Protein AF-A0A969T6S7-F1 (afdb_monomer_lite)

Secondary structure (DSSP, 8-state):
-EEEEEEE--S-TTSHHHHHHHHHHTTS-TTTEEEEEEEGGGS--PPP----TT--SS---------TTS---------

Sequence (79 aa):
MEKILILIGSPRKNGNSVSMAKRLRDKLNPELYEVNFLHLYDYQIDACIDCRVCKKGRWYVKLMMICSSSTPKLTPVMF

Structure (mmCIF, N/CA/C/O backbone):
data_AF-A0A969T6S7-F1
#
_entry.id   AF-A0A969T6S7-F1
#
loop_
_atom_site.group_PDB
_atom_site.id
_atom_site.type_symbol
_atom_site.label_atom_id
_atom_site.label_alt_id
_atom_site.label_comp_id
_atom_site.label_asym_id
_atom_site.label_entity_id
_atom_site.label_seq_id
_atom_site.pdbx_PDB_ins_code
_atom_site.Cartn_x
_atom_site.Cartn_y
_atom_site.Cartn_z
_atom_site.occupancy
_atom_site.B_iso_or_equiv
_atom_site.auth_seq_id
_atom_site.auth_comp_id
_atom_site.auth_asym_id
_atom_site.auth_atom_id
_atom_site.pdbx_PDB_model_num
ATOM 1 N N . MET A 1 1 ? -17.785 0.517 9.112 1.00 85.94 1 MET A N 1
ATOM 2 C CA . MET A 1 1 ? -16.320 0.531 8.964 1.00 85.94 1 MET A CA 1
ATOM 3 C C . MET A 1 1 ? -15.982 0.356 7.494 1.00 85.94 1 MET A C 1
ATOM 5 O O . MET A 1 1 ? -16.309 -0.679 6.923 1.00 85.94 1 MET A O 1
ATOM 9 N N . GLU A 1 2 ? -15.422 1.383 6.870 1.00 95.25 2 GLU A N 1
ATOM 10 C CA . GLU A 1 2 ? -15.007 1.383 5.466 1.00 95.25 2 GLU A CA 1
ATOM 11 C C . GLU A 1 2 ? -13.540 0.962 5.336 1.00 95.25 2 GLU A C 1
ATOM 13 O O . GLU A 1 2 ? -12.737 1.207 6.235 1.00 95.25 2 GLU A O 1
ATOM 18 N N . LYS A 1 3 ? -13.180 0.315 4.222 1.00 96.81 3 LYS A N 1
ATOM 19 C CA . LYS A 1 3 ? -11.820 -0.189 3.987 1.00 96.81 3 LYS A CA 1
ATOM 20 C C . LYS A 1 3 ? -11.118 0.653 2.931 1.00 96.81 3 LYS A C 1
ATOM 22 O O . LYS A 1 3 ? -11.638 0.830 1.831 1.00 96.81 3 LYS A O 1
ATOM 27 N N . ILE A 1 4 ? -9.915 1.116 3.244 1.00 96.38 4 ILE A N 1
ATOM 28 C CA . ILE A 1 4 ? -9.069 1.907 2.352 1.00 96.38 4 ILE A CA 1
ATOM 29 C C . ILE A 1 4 ? -7.783 1.126 2.092 1.00 96.38 4 ILE A C 1
ATOM 31 O O . ILE A 1 4 ? -7.065 0.755 3.018 1.00 96.38 4 ILE A O 1
ATOM 35 N N . LEU A 1 5 ? -7.466 0.909 0.816 1.00 96.12 5 LEU A N 1
ATOM 36 C CA . LEU A 1 5 ? -6.196 0.326 0.396 1.00 96.12 5 LEU A CA 1
ATOM 37 C C . LEU A 1 5 ? -5.341 1.396 -0.279 1.00 96.12 5 LEU A C 1
ATOM 39 O O . LEU A 1 5 ? -5.706 1.918 -1.331 1.00 96.12 5 LEU A O 1
ATOM 43 N N . ILE A 1 6 ? -4.185 1.699 0.304 1.00 95.56 6 ILE A N 1
ATOM 44 C CA . ILE A 1 6 ? -3.224 2.642 -0.266 1.00 95.56 6 ILE A CA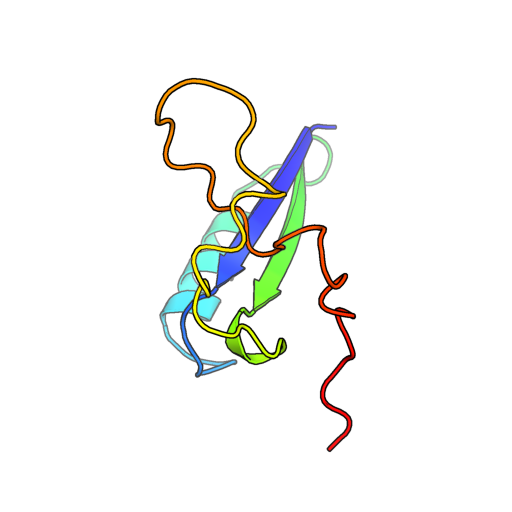 1
ATOM 45 C C . ILE A 1 6 ? -2.146 1.862 -1.019 1.00 95.56 6 ILE A C 1
ATOM 47 O O . ILE A 1 6 ? -1.362 1.122 -0.421 1.00 95.56 6 ILE A O 1
ATOM 51 N N . LEU A 1 7 ? -2.085 2.067 -2.336 1.00 95.44 7 LEU A N 1
ATOM 52 C CA . LEU A 1 7 ? -1.056 1.500 -3.205 1.00 95.44 7 LEU A CA 1
ATOM 53 C C . LEU A 1 7 ? 0.177 2.409 -3.222 1.00 95.44 7 LEU A C 1
ATOM 55 O O . LEU A 1 7 ? 0.120 3.555 -3.669 1.00 95.44 7 LEU A O 1
ATOM 59 N N . ILE A 1 8 ? 1.310 1.897 -2.749 1.00 95.50 8 ILE A N 1
ATOM 60 C CA . ILE A 1 8 ? 2.576 2.625 -2.695 1.00 95.50 8 ILE A CA 1
ATOM 61 C C . ILE A 1 8 ? 3.461 2.162 -3.849 1.00 95.50 8 ILE A C 1
ATOM 63 O O . ILE A 1 8 ? 4.099 1.112 -3.788 1.00 95.50 8 ILE A O 1
ATOM 67 N N . GLY A 1 9 ? 3.532 2.994 -4.887 1.00 92.12 9 GLY A N 1
ATOM 68 C CA . GLY A 1 9 ? 4.420 2.793 -6.034 1.00 92.12 9 GLY A CA 1
ATOM 69 C C . GLY A 1 9 ? 5.862 3.255 -5.813 1.00 92.12 9 GLY A C 1
ATOM 70 O O . GLY A 1 9 ? 6.659 3.188 -6.734 1.00 92.12 9 GLY A O 1
ATOM 71 N N . SER A 1 10 ? 6.225 3.755 -4.628 1.00 93.69 10 SER A N 1
ATOM 72 C CA . SER A 1 10 ? 7.622 4.096 -4.334 1.00 93.69 10 SER A CA 1
ATOM 73 C C . SER A 1 10 ? 8.385 2.856 -3.852 1.00 93.69 10 SER A C 1
ATOM 75 O O . SER A 1 10 ? 7.911 2.202 -2.918 1.00 93.69 10 SER A O 1
ATOM 77 N N . PRO A 1 11 ? 9.586 2.562 -4.392 1.00 92.62 11 PRO 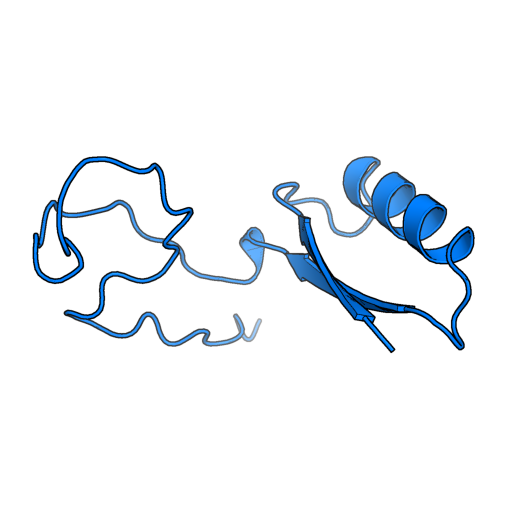A N 1
ATOM 78 C CA . PRO A 1 11 ? 10.407 1.446 -3.913 1.00 92.62 11 PRO A CA 1
ATOM 79 C C . PRO A 1 11 ? 10.978 1.699 -2.510 1.00 92.62 11 PRO A C 1
ATOM 81 O O . PRO A 1 11 ? 11.345 0.774 -1.791 1.00 92.62 11 PRO A O 1
ATOM 84 N N . ARG A 1 12 ? 11.062 2.966 -2.086 1.00 95.12 12 ARG A N 1
ATOM 85 C CA . ARG A 1 12 ? 11.671 3.346 -0.808 1.00 95.12 12 ARG A CA 1
ATOM 86 C C . ARG A 1 12 ? 10.670 3.155 0.331 1.00 95.12 12 ARG A C 1
ATOM 88 O O . ARG A 1 12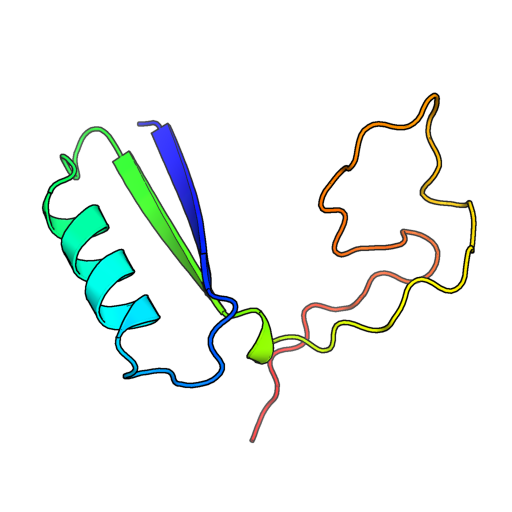 ? 9.796 3.996 0.534 1.00 95.12 12 ARG A O 1
ATOM 95 N N . LYS A 1 13 ? 10.851 2.105 1.136 1.00 91.44 13 LYS A N 1
ATOM 96 C CA . LYS A 1 13 ? 10.003 1.779 2.305 1.00 91.44 13 LYS A CA 1
ATOM 97 C C . LYS A 1 13 ? 9.934 2.866 3.377 1.00 91.44 13 LYS A C 1
ATOM 99 O O . LYS A 1 13 ? 8.920 2.993 4.052 1.00 91.44 13 LYS A O 1
ATOM 104 N N . ASN A 1 14 ? 10.977 3.684 3.479 1.00 93.38 14 ASN A N 1
ATOM 105 C CA . ASN A 1 14 ? 11.046 4.824 4.396 1.00 93.38 14 ASN A CA 1
ATOM 106 C C . ASN A 1 14 ? 11.127 6.164 3.645 1.00 93.38 14 ASN A C 1
ATOM 108 O O . ASN A 1 14 ? 11.639 7.148 4.167 1.00 93.38 14 ASN A O 1
ATOM 112 N N . GLY A 1 15 ? 10.660 6.201 2.392 1.00 94.50 15 GLY A N 1
ATOM 113 C CA . GLY A 1 15 ? 10.648 7.411 1.577 1.00 94.50 15 GLY A CA 1
ATOM 114 C C . GLY A 1 15 ? 9.469 8.340 1.875 1.00 94.50 15 GLY A C 1
ATOM 115 O O . GLY A 1 15 ? 8.524 7.999 2.591 1.00 94.50 15 GLY A O 1
ATOM 116 N N . ASN A 1 16 ? 9.492 9.509 1.236 1.00 96.50 16 ASN A N 1
ATOM 117 C CA . ASN A 1 16 ? 8.477 10.551 1.407 1.00 96.50 16 ASN A CA 1
ATOM 118 C C . ASN A 1 16 ? 7.056 10.058 1.101 1.00 96.50 16 ASN A C 1
ATOM 120 O O . ASN A 1 16 ? 6.137 10.376 1.848 1.00 96.50 16 ASN A O 1
ATOM 124 N N . SER A 1 17 ? 6.874 9.230 0.064 1.00 96.44 17 SER A N 1
ATOM 125 C CA . SER A 1 17 ? 5.558 8.682 -0.297 1.00 96.44 17 SER A CA 1
ATOM 126 C C . SER A 1 17 ? 4.949 7.836 0.824 1.00 96.44 17 SER A C 1
ATOM 128 O O . SER A 1 17 ? 3.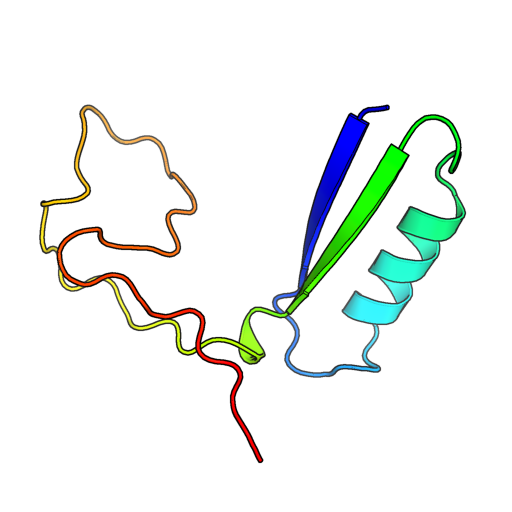758 7.945 1.098 1.00 96.44 17 SER A O 1
ATOM 130 N N . VAL A 1 18 ? 5.767 7.035 1.516 1.00 96.62 18 VAL A N 1
ATOM 131 C CA . VAL A 1 18 ? 5.314 6.211 2.647 1.00 96.62 18 VAL A CA 1
ATOM 132 C C . VAL A 1 18 ? 4.998 7.086 3.854 1.00 96.62 18 VAL A C 1
ATOM 134 O O . VAL A 1 18 ? 3.972 6.898 4.502 1.00 96.62 18 VAL A O 1
ATOM 137 N N . SER A 1 19 ? 5.857 8.068 4.139 1.00 97.38 19 SER A N 1
ATOM 138 C CA . SER A 1 19 ? 5.643 9.031 5.225 1.00 97.38 19 SER A CA 1
ATOM 139 C C . SER A 1 19 ? 4.341 9.818 5.035 1.00 97.38 19 SER A C 1
ATOM 141 O O . SER A 1 19 ? 3.535 9.921 5.958 1.00 97.38 19 SER A O 1
ATOM 143 N N . MET A 1 20 ? 4.081 10.297 3.816 1.00 96.94 20 MET A N 1
ATOM 144 C CA . MET A 1 20 ? 2.839 10.979 3.452 1.00 96.94 20 MET A CA 1
ATOM 145 C C . MET A 1 20 ? 1.617 10.072 3.640 1.00 96.94 20 MET A C 1
ATOM 147 O O . MET A 1 20 ? 0.640 10.483 4.261 1.00 96.94 20 MET A O 1
ATOM 151 N N . ALA A 1 21 ? 1.682 8.828 3.158 1.00 96.50 21 ALA A N 1
ATOM 152 C CA . ALA A 1 21 ? 0.588 7.868 3.278 1.00 96.50 21 ALA A CA 1
ATOM 153 C C . ALA A 1 21 ? 0.262 7.531 4.748 1.00 96.50 21 ALA A C 1
ATOM 155 O O . ALA A 1 21 ? -0.908 7.476 5.126 1.00 96.50 21 ALA A O 1
ATOM 156 N N . LYS A 1 22 ? 1.286 7.371 5.599 1.00 96.50 22 LYS A N 1
ATOM 157 C CA . LYS A 1 22 ? 1.116 7.175 7.049 1.00 96.50 22 LYS A CA 1
ATOM 158 C C . LYS A 1 22 ? 0.451 8.384 7.707 1.00 96.50 22 LYS A C 1
ATOM 160 O O . LYS A 1 22 ? -0.532 8.212 8.416 1.00 96.50 22 LYS A O 1
ATOM 165 N N . ARG A 1 23 ? 0.909 9.602 7.393 1.00 97.12 23 ARG A N 1
ATOM 166 C CA . ARG A 1 23 ? 0.296 10.842 7.901 1.00 97.12 23 ARG A CA 1
ATOM 167 C C . ARG A 1 23 ? -1.171 10.978 7.500 1.00 97.12 23 ARG A C 1
ATOM 169 O O . ARG A 1 23 ? -1.955 11.483 8.293 1.00 97.12 23 ARG A O 1
ATOM 176 N N . LEU A 1 24 ? -1.540 10.533 6.297 1.00 95.62 24 LEU A N 1
ATOM 177 C CA . LEU A 1 24 ? -2.934 10.518 5.853 1.00 95.62 24 LEU A CA 1
ATOM 178 C C . LEU A 1 24 ? -3.774 9.543 6.686 1.00 95.62 24 LEU A C 1
ATOM 180 O O . LEU A 1 24 ? -4.821 9.939 7.187 1.00 95.62 24 LEU A O 1
ATOM 184 N N . ARG A 1 25 ? -3.291 8.312 6.911 1.00 96.56 25 ARG A N 1
ATOM 185 C CA . ARG A 1 25 ? -3.946 7.350 7.814 1.00 96.56 25 ARG A CA 1
ATOM 186 C C . ARG A 1 25 ? -4.135 7.925 9.216 1.00 96.56 25 ARG A C 1
ATOM 188 O O . ARG A 1 25 ? -5.213 7.785 9.773 1.00 96.56 25 ARG A O 1
ATOM 195 N N . ASP A 1 26 ? -3.116 8.576 9.773 1.00 96.81 26 ASP A N 1
ATOM 196 C CA . ASP A 1 26 ? -3.149 9.094 11.149 1.00 96.81 26 ASP A CA 1
ATOM 197 C C . ASP A 1 26 ? -4.193 10.211 11.352 1.00 96.81 26 ASP A C 1
ATOM 199 O O . ASP A 1 26 ? -4.491 10.588 12.483 1.00 96.81 26 ASP A O 1
ATOM 203 N N . LYS A 1 27 ? -4.753 10.760 10.265 1.00 97.12 27 LYS A N 1
ATOM 204 C CA . LYS A 1 27 ? -5.850 11.738 10.295 1.00 97.12 27 LYS A CA 1
ATOM 205 C C . LYS A 1 27 ? -7.239 11.112 10.151 1.00 97.12 27 LYS A C 1
ATOM 207 O O . LYS A 1 27 ? -8.225 11.829 10.299 1.00 97.12 27 LYS A O 1
ATOM 212 N N . LEU A 1 28 ? -7.333 9.818 9.858 1.00 96.06 28 LEU A N 1
ATOM 213 C CA . LEU A 1 28 ? -8.602 9.111 9.710 1.00 96.06 28 LEU A CA 1
ATOM 214 C C . LEU A 1 28 ? -9.071 8.555 11.058 1.00 96.06 28 LEU A C 1
ATOM 216 O O . LEU A 1 28 ? -8.261 8.153 11.890 1.00 96.06 28 LEU A O 1
ATOM 220 N N . ASN A 1 29 ? -10.390 8.525 11.271 1.00 96.56 29 ASN A N 1
ATOM 221 C CA . ASN A 1 29 ? -10.971 7.942 12.480 1.00 96.56 29 ASN A CA 1
ATOM 222 C C . ASN A 1 29 ? -10.830 6.400 12.441 1.00 96.56 29 ASN A C 1
ATOM 224 O O . ASN A 1 29 ? -11.435 5.782 11.558 1.00 96.56 29 ASN A O 1
ATOM 228 N N . PRO A 1 30 ? -10.095 5.772 13.383 1.00 94.50 30 PRO A N 1
ATOM 229 C CA . PRO A 1 30 ? -9.863 4.326 13.383 1.00 94.50 30 PRO A CA 1
ATOM 230 C C . PRO A 1 30 ? -11.122 3.489 13.666 1.00 94.50 30 PRO A C 1
ATOM 232 O O . PRO A 1 30 ? -11.134 2.302 13.360 1.00 94.50 30 PRO A O 1
ATOM 235 N N . GLU A 1 31 ? -12.191 4.078 14.208 1.00 96.62 31 GLU A N 1
ATOM 236 C CA . GLU A 1 31 ? -13.480 3.393 14.406 1.00 96.62 31 GLU A CA 1
ATOM 237 C C . GLU A 1 31 ? -14.311 3.333 13.114 1.00 96.62 31 GLU A C 1
ATOM 239 O O . GLU A 1 31 ? -15.175 2.470 12.941 1.00 96.62 31 GLU A O 1
ATOM 244 N N . LEU A 1 32 ? -14.051 4.257 12.183 1.00 97.19 32 LEU A N 1
ATOM 245 C CA . LEU A 1 32 ? -14.781 4.365 10.921 1.00 97.19 32 LEU A CA 1
ATOM 246 C C . LEU A 1 32 ? -14.020 3.745 9.751 1.00 97.19 32 LEU A C 1
ATOM 248 O O . LEU A 1 32 ? -14.669 3.214 8.849 1.00 97.19 32 LEU A O 1
ATOM 252 N N . TYR A 1 33 ? -12.685 3.777 9.770 1.00 97.38 33 TYR A N 1
ATOM 253 C CA . TYR A 1 33 ? -11.845 3.392 8.636 1.00 97.38 33 TYR A CA 1
ATOM 254 C C . TYR A 1 33 ? -10.763 2.375 9.013 1.00 97.38 33 TYR A C 1
ATOM 256 O O . TYR A 1 33 ? -9.945 2.607 9.900 1.00 97.38 33 TYR A O 1
ATOM 264 N N . GLU A 1 34 ? -10.698 1.289 8.249 1.00 97.00 34 GLU A N 1
ATOM 265 C CA . GLU A 1 34 ? -9.597 0.325 8.249 1.00 97.00 34 GLU A CA 1
ATOM 266 C C . GLU A 1 34 ? -8.674 0.640 7.064 1.00 97.00 34 GLU A C 1
ATOM 268 O O . GLU A 1 34 ? -9.115 0.638 5.912 1.00 97.00 34 GLU A O 1
ATOM 273 N N . VAL A 1 35 ? -7.401 0.945 7.329 1.00 96.56 35 VAL A N 1
ATOM 274 C CA . VAL A 1 35 ? -6.453 1.389 6.294 1.00 96.56 35 VAL A CA 1
ATOM 275 C C . VAL A 1 35 ? -5.285 0.420 6.175 1.00 96.56 35 VAL A C 1
ATOM 277 O O . VAL A 1 35 ? -4.504 0.254 7.114 1.00 96.56 35 VAL A O 1
ATOM 280 N N . ASN A 1 36 ? -5.103 -0.133 4.978 1.00 96.00 36 ASN A N 1
ATOM 281 C CA . ASN A 1 36 ? -4.019 -1.053 4.656 1.00 96.00 36 ASN A CA 1
ATOM 282 C C . ASN A 1 36 ? -3.094 -0.428 3.610 1.00 96.00 36 ASN A C 1
ATOM 284 O O . ASN A 1 36 ? -3.530 0.294 2.711 1.00 96.00 36 ASN A O 1
ATOM 288 N N . PHE A 1 37 ? -1.804 -0.740 3.701 1.00 95.12 37 PHE A N 1
ATOM 289 C CA . PHE A 1 37 ? -0.802 -0.313 2.728 1.00 95.12 37 PHE A CA 1
ATOM 290 C C . PHE A 1 37 ? -0.323 -1.517 1.926 1.00 95.12 37 PHE A C 1
ATOM 292 O O . PHE A 1 37 ? -0.016 -2.559 2.501 1.00 95.12 37 PHE A O 1
ATOM 299 N N . LEU A 1 38 ? -0.213 -1.353 0.611 1.00 94.75 38 LEU A N 1
ATOM 300 C CA . LEU A 1 38 ? 0.346 -2.352 -0.293 1.00 94.75 38 LEU A CA 1
ATOM 301 C C . LEU A 1 38 ? 1.465 -1.699 -1.098 1.00 94.75 38 LEU A C 1
ATOM 303 O O . LEU A 1 38 ? 1.232 -0.754 -1.851 1.00 94.75 38 LEU A O 1
ATOM 307 N N . HIS A 1 39 ? 2.693 -2.182 -0.930 1.00 93.62 39 HIS A N 1
ATOM 308 C CA . HIS A 1 39 ? 3.836 -1.690 -1.691 1.00 93.62 39 HIS A CA 1
ATOM 309 C C . HIS A 1 39 ? 3.973 -2.488 -2.978 1.00 93.62 39 HIS A C 1
ATOM 311 O O . HIS A 1 39 ? 4.184 -3.694 -2.932 1.00 93.62 39 HIS A O 1
ATOM 317 N N . LEU A 1 40 ? 3.895 -1.820 -4.127 1.00 91.31 40 LEU A N 1
ATOM 318 C CA . LEU A 1 40 ? 3.896 -2.514 -5.419 1.00 91.31 40 LEU A CA 1
ATOM 319 C C . LEU A 1 40 ? 5.221 -3.235 -5.690 1.00 91.31 40 LEU A C 1
ATOM 321 O O . LEU A 1 40 ? 5.221 -4.276 -6.329 1.00 91.31 40 LEU A O 1
ATOM 325 N N . TYR A 1 41 ? 6.323 -2.720 -5.141 1.00 89.94 41 TYR A N 1
ATOM 326 C CA . TYR A 1 41 ? 7.654 -3.323 -5.250 1.00 89.94 41 TYR A CA 1
ATOM 327 C C . TYR A 1 41 ? 7.847 -4.600 -4.416 1.00 89.94 41 TYR A C 1
ATOM 329 O O . TYR A 1 41 ? 8.870 -5.257 -4.578 1.00 89.94 41 TYR A O 1
ATOM 337 N N . ASP A 1 42 ? 6.891 -4.970 -3.556 1.00 91.44 42 ASP A N 1
ATOM 338 C CA . ASP A 1 42 ? 6.915 -6.275 -2.871 1.00 91.44 42 ASP A CA 1
ATOM 339 C C . ASP A 1 42 ? 6.371 -7.401 -3.752 1.00 91.44 42 ASP A C 1
ATOM 341 O O . ASP A 1 42 ? 6.405 -8.567 -3.364 1.00 91.44 42 ASP A O 1
ATOM 345 N N . TYR A 1 43 ? 5.838 -7.050 -4.922 1.00 86.81 43 TYR A N 1
ATOM 346 C CA . TYR A 1 43 ? 5.216 -7.979 -5.843 1.00 86.81 43 TYR A CA 1
ATOM 347 C C . TYR A 1 43 ? 5.961 -7.969 -7.165 1.00 86.81 43 TYR A C 1
ATOM 349 O O . TYR A 1 43 ? 6.343 -6.921 -7.687 1.00 86.81 43 TYR A O 1
ATOM 357 N N . GLN A 1 44 ? 6.100 -9.154 -7.744 1.00 85.31 44 GLN A N 1
ATOM 358 C CA . GLN A 1 44 ? 6.469 -9.269 -9.140 1.00 85.31 44 GLN A CA 1
ATOM 359 C C . GLN A 1 44 ? 5.251 -8.899 -9.993 1.00 85.31 44 GLN A C 1
ATOM 361 O O . GLN A 1 44 ? 4.239 -9.600 -9.995 1.00 85.31 44 GLN A O 1
ATOM 366 N N . ILE A 1 45 ? 5.338 -7.756 -10.672 1.00 83.69 45 ILE A N 1
ATOM 367 C CA . ILE A 1 45 ? 4.300 -7.254 -11.573 1.00 83.69 45 ILE A CA 1
ATOM 368 C C . ILE A 1 45 ? 4.892 -7.237 -12.976 1.00 83.69 45 ILE A C 1
ATOM 370 O O . ILE A 1 45 ? 5.660 -6.340 -13.324 1.00 83.69 45 ILE A O 1
ATOM 374 N N . ASP A 1 46 ? 4.535 -8.237 -13.772 1.00 81.00 46 ASP A N 1
ATOM 375 C CA . ASP A 1 46 ? 4.980 -8.335 -15.157 1.00 81.00 46 ASP A CA 1
ATOM 376 C C . ASP A 1 46 ? 4.130 -7.444 -16.080 1.00 81.00 46 ASP A C 1
ATOM 378 O O . ASP A 1 46 ? 2.981 -7.094 -15.783 1.00 81.00 46 ASP A O 1
ATOM 382 N N . ALA A 1 47 ? 4.696 -7.075 -17.230 1.00 80.75 47 ALA A N 1
ATOM 383 C CA . ALA A 1 47 ? 3.963 -6.342 -18.252 1.00 80.75 47 ALA A CA 1
ATOM 384 C C . ALA A 1 47 ? 2.782 -7.171 -18.791 1.00 80.75 47 ALA A C 1
ATOM 386 O O . ALA A 1 47 ? 2.846 -8.396 -18.905 1.00 80.75 47 ALA A O 1
ATOM 387 N N . CYS A 1 48 ? 1.696 -6.493 -19.168 1.00 81.31 48 CYS A N 1
ATOM 388 C CA . CYS A 1 48 ? 0.569 -7.154 -19.818 1.00 81.31 48 CYS A CA 1
ATOM 389 C C . CYS A 1 48 ? 1.002 -7.734 -21.175 1.00 81.31 48 CYS A C 1
ATOM 391 O O . CYS A 1 48 ? 1.460 -6.993 -22.040 1.00 81.31 48 CYS A O 1
ATOM 393 N N . ILE A 1 49 ? 0.788 -9.035 -21.385 1.00 83.44 49 ILE A N 1
ATOM 394 C CA . ILE A 1 49 ? 1.113 -9.739 -22.641 1.00 83.44 49 ILE A CA 1
ATOM 395 C C . ILE A 1 49 ? -0.020 -9.689 -23.691 1.00 83.44 49 IL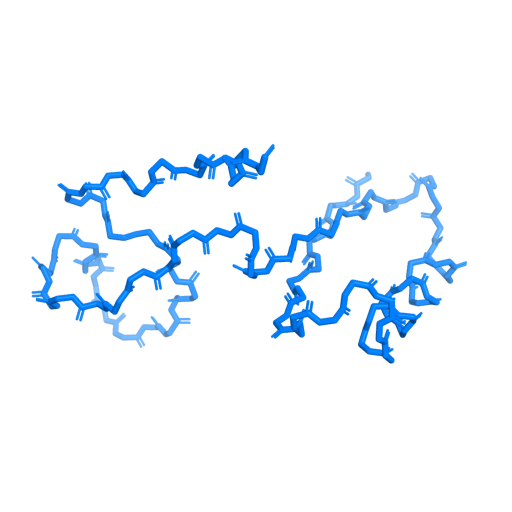E A C 1
ATOM 397 O O . ILE A 1 49 ? -0.064 -10.525 -24.585 1.00 83.44 49 ILE A O 1
ATOM 401 N N . ASP A 1 50 ? -0.992 -8.780 -23.536 1.00 80.88 50 ASP A N 1
ATOM 402 C CA . ASP A 1 50 ? -2.271 -8.757 -24.281 1.00 80.88 50 ASP A CA 1
ATOM 403 C C . ASP A 1 50 ? -2.941 -10.147 -24.355 1.00 80.88 50 ASP A C 1
ATOM 405 O O . ASP A 1 50 ? -3.436 -10.578 -25.393 1.00 80.88 50 ASP A O 1
ATOM 409 N N . CYS A 1 51 ? -2.991 -10.852 -23.211 1.00 82.50 51 CYS A N 1
ATOM 410 C CA . CYS A 1 51 ? -3.590 -12.191 -23.091 1.00 82.50 51 CYS A CA 1
ATOM 411 C C . CYS A 1 51 ? -5.087 -12.204 -23.474 1.00 82.50 51 CYS A C 1
ATOM 413 O O . CYS A 1 51 ? -5.665 -13.247 -23.774 1.00 82.50 51 CYS A O 1
ATOM 415 N N . ARG A 1 52 ? -5.740 -11.034 -23.391 1.00 80.75 52 ARG A N 1
ATOM 416 C CA . ARG A 1 52 ? -7.185 -10.774 -23.534 1.00 80.75 52 ARG A CA 1
ATOM 417 C C . ARG A 1 52 ? -8.114 -11.591 -22.630 1.00 80.75 52 ARG A C 1
ATOM 419 O O . ARG A 1 52 ? -9.297 -11.279 -22.580 1.00 80.75 52 ARG A O 1
ATOM 426 N N . VAL A 1 53 ? -7.613 -12.530 -21.828 1.00 79.19 53 VAL A N 1
ATOM 427 C CA . VAL A 1 53 ? -8.410 -13.303 -20.853 1.00 79.19 53 VAL A CA 1
ATOM 428 C C . VAL A 1 53 ? -9.064 -12.405 -19.795 1.00 79.19 53 VAL A C 1
ATOM 430 O O . VAL A 1 53 ? -10.187 -12.657 -19.364 1.00 79.19 53 VAL A O 1
ATOM 433 N N . CYS A 1 54 ? -8.405 -11.314 -19.395 1.00 74.62 54 CYS A N 1
ATOM 434 C CA . CYS A 1 54 ? -8.959 -10.332 -18.457 1.00 74.62 54 CYS A CA 1
ATOM 435 C C . CYS A 1 54 ? -9.977 -9.360 -19.085 1.00 74.62 54 CYS A C 1
ATOM 437 O O . CYS A 1 54 ? -10.647 -8.619 -18.361 1.00 74.62 54 CYS A O 1
ATOM 439 N N . LYS A 1 55 ? -10.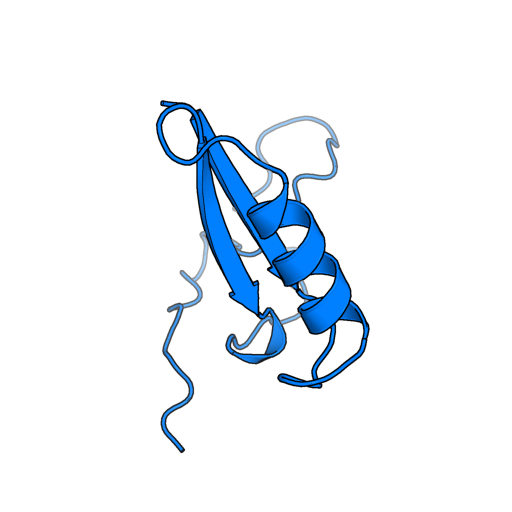105 -9.339 -20.418 1.00 72.12 55 LYS A N 1
ATOM 440 C CA . LYS A 1 55 ? -10.917 -8.364 -21.150 1.00 72.12 55 LYS A CA 1
ATOM 441 C C . LYS A 1 55 ? -12.406 -8.704 -21.032 1.00 72.12 55 LYS A C 1
ATOM 443 O O . LYS A 1 55 ? -12.932 -9.518 -21.782 1.00 72.12 55 LYS A O 1
ATOM 448 N N . LYS A 1 56 ? -13.110 -8.032 -20.116 1.00 69.19 56 LYS A N 1
ATOM 449 C CA . LYS A 1 56 ? -14.571 -8.128 -19.937 1.00 69.19 56 LYS A CA 1
ATOM 450 C C . LYS A 1 56 ? -15.255 -6.802 -20.315 1.00 69.19 56 LYS A C 1
ATOM 452 O O . LYS A 1 56 ? -15.613 -6.012 -19.446 1.00 69.19 56 LYS A O 1
ATOM 457 N N . GLY A 1 57 ? -15.430 -6.538 -21.613 1.00 69.19 57 GLY A N 1
ATOM 458 C CA . GLY A 1 57 ? -16.186 -5.375 -22.120 1.00 69.19 57 GLY A CA 1
ATOM 459 C C . GLY A 1 57 ? -15.342 -4.191 -22.627 1.00 69.19 57 GLY A C 1
ATOM 460 O O . GLY A 1 57 ? -14.212 -4.376 -23.079 1.00 69.19 57 GLY A O 1
ATOM 461 N N . ARG A 1 58 ? -15.931 -2.979 -22.632 1.00 52.41 58 ARG A N 1
ATOM 462 C CA . ARG A 1 58 ? -15.310 -1.731 -23.139 1.00 52.41 58 ARG A CA 1
ATOM 463 C C . ARG A 1 58 ? -14.232 -1.193 -22.191 1.00 52.41 58 ARG A C 1
ATOM 465 O O . ARG A 1 58 ? -14.292 -1.444 -20.996 1.00 52.41 58 ARG A O 1
ATOM 472 N N . TRP A 1 59 ? -13.273 -0.446 -22.744 1.00 48.78 59 TRP A N 1
ATOM 473 C CA . TRP A 1 59 ? -12.130 0.149 -22.045 1.00 48.78 59 TRP A CA 1
ATOM 474 C C . TRP A 1 59 ? -12.550 1.015 -20.850 1.00 48.78 59 TRP A C 1
ATOM 476 O O . TRP A 1 59 ? -12.864 2.191 -20.993 1.00 48.78 59 TRP A O 1
ATOM 486 N N . TYR A 1 60 ? -12.501 0.441 -19.659 1.00 43.03 60 TYR A N 1
ATOM 487 C CA . TYR A 1 60 ? -12.223 1.175 -18.436 1.00 43.03 60 TYR A CA 1
ATOM 488 C C . TYR A 1 60 ? -10.816 0.762 -18.019 1.00 43.03 60 TYR A C 1
ATOM 490 O O . TYR A 1 60 ? -10.497 -0.430 -18.012 1.00 43.03 60 TYR A O 1
ATOM 498 N N . VAL A 1 61 ? -9.954 1.738 -17.725 1.00 37.59 61 VAL A N 1
ATOM 499 C CA . VAL A 1 61 ? -8.637 1.492 -17.129 1.00 37.59 61 VAL A CA 1
ATOM 500 C C . VAL A 1 61 ? -8.890 0.896 -15.749 1.00 37.59 61 VAL A C 1
ATOM 502 O O . VAL A 1 61 ? -8.978 1.593 -14.744 1.00 37.59 61 VAL A O 1
ATOM 505 N N . LYS A 1 62 ? -9.100 -0.417 -15.697 1.00 40.16 62 LYS A N 1
ATOM 506 C CA . LYS A 1 62 ? -9.064 -1.157 -14.451 1.00 40.16 62 LYS A CA 1
ATOM 507 C C . LYS A 1 62 ? -7.587 -1.285 -14.137 1.00 40.16 62 LYS A C 1
ATOM 509 O O . LYS A 1 62 ? -6.849 -1.849 -14.943 1.00 40.16 62 LYS A O 1
ATOM 514 N N . LEU A 1 63 ? -7.162 -0.751 -12.994 1.00 41.16 63 LEU A N 1
ATOM 515 C CA . LEU A 1 63 ? -5.863 -1.057 -12.404 1.00 41.16 63 LEU A CA 1
ATOM 516 C C . LEU A 1 63 ? -5.879 -2.554 -12.050 1.00 41.16 63 LEU A C 1
ATOM 518 O O . LEU A 1 63 ? -6.170 -2.964 -10.932 1.00 41.16 63 LEU A O 1
ATOM 522 N N . MET A 1 64 ? -5.740 -3.397 -13.065 1.00 44.22 64 MET A N 1
ATOM 523 C CA . MET A 1 64 ? -5.905 -4.831 -12.972 1.00 44.22 64 MET A CA 1
ATOM 524 C C . MET A 1 64 ? -4.498 -5.391 -12.904 1.00 44.22 64 MET A C 1
ATOM 526 O O . MET A 1 64 ? -3.912 -5.757 -13.913 1.00 44.22 64 MET A O 1
ATOM 530 N N . MET A 1 65 ? -3.950 -5.426 -11.690 1.00 46.38 65 MET A N 1
ATOM 531 C CA . MET A 1 65 ? -2.624 -5.985 -11.401 1.00 46.38 65 MET A CA 1
ATOM 532 C C . MET A 1 65 ? -2.539 -7.506 -11.679 1.00 46.38 65 MET A C 1
ATOM 534 O O . MET A 1 65 ? -1.559 -8.137 -11.311 1.00 46.38 65 MET A O 1
ATOM 538 N N . ILE A 1 66 ? -3.570 -8.127 -12.279 1.00 50.12 66 ILE A N 1
ATOM 539 C CA . ILE A 1 66 ? -3.749 -9.582 -12.365 1.00 50.12 66 ILE A CA 1
ATOM 540 C C . ILE A 1 66 ? -4.439 -9.985 -13.702 1.00 50.12 66 ILE A C 1
ATOM 542 O O . ILE A 1 66 ? -5.667 -9.915 -13.796 1.00 50.12 66 ILE A O 1
ATOM 546 N N . CYS A 1 67 ? -3.690 -10.427 -14.741 1.00 43.78 67 CYS A N 1
ATOM 547 C CA . CYS A 1 67 ? -4.249 -11.217 -15.880 1.00 43.78 67 CYS A CA 1
ATOM 548 C C . CYS A 1 67 ? -4.641 -12.583 -15.295 1.00 43.78 67 CYS A C 1
ATOM 550 O O . CYS A 1 67 ? -3.807 -13.294 -14.747 1.00 43.78 67 CYS A O 1
ATOM 552 N N . SER A 1 68 ? -5.909 -12.973 -15.400 1.00 48.66 68 SER A N 1
ATOM 553 C CA . SER A 1 68 ? -6.439 -14.225 -14.833 1.00 48.66 68 SER A CA 1
ATOM 554 C C . SER A 1 68 ? -5.958 -15.498 -15.548 1.00 48.66 68 SER A C 1
ATOM 556 O O . SER A 1 68 ? -6.300 -16.589 -15.108 1.00 48.66 68 SER A O 1
ATOM 558 N N . SER A 1 69 ? -5.203 -15.382 -16.648 1.00 44.94 69 SER A N 1
ATOM 559 C CA . SER A 1 69 ? -4.643 -16.528 -17.390 1.00 44.94 69 SER A CA 1
ATOM 560 C C . SER A 1 69 ? -3.471 -17.199 -16.672 1.00 44.94 69 SER A C 1
ATOM 562 O O . SER A 1 69 ? -3.116 -18.331 -16.976 1.00 44.94 69 SER A O 1
ATOM 564 N N . SER A 1 70 ? -2.889 -16.502 -15.706 1.00 44.69 70 SER A N 1
ATOM 565 C CA . SER A 1 70 ? -1.884 -16.995 -14.781 1.00 44.69 70 SER A CA 1
ATOM 566 C C . SER A 1 70 ? -2.039 -16.116 -13.558 1.00 44.69 70 SER A C 1
ATOM 568 O O . SER A 1 70 ? -1.623 -14.962 -13.592 1.00 44.69 70 SER A O 1
ATOM 570 N N . THR A 1 71 ? -2.707 -16.600 -12.511 1.00 38.22 71 THR A N 1
ATOM 571 C CA . THR A 1 71 ? -2.719 -15.906 -11.219 1.00 38.22 71 THR A CA 1
ATOM 572 C C . THR A 1 71 ? -1.286 -15.447 -10.924 1.00 38.22 71 THR A C 1
ATOM 574 O O . THR A 1 71 ? -0.436 -16.329 -10.755 1.00 38.22 71 THR A O 1
ATOM 577 N N . PRO A 1 72 ? -0.964 -14.138 -10.889 1.00 42.44 72 PRO A N 1
ATOM 578 C CA . PRO A 1 72 ? 0.272 -13.725 -10.274 1.00 42.44 72 PRO A CA 1
ATOM 579 C C . PRO A 1 72 ? 0.062 -14.131 -8.829 1.00 42.44 72 PRO A C 1
ATOM 581 O O . PRO A 1 72 ? -0.805 -13.612 -8.118 1.00 42.44 72 PRO A O 1
ATOM 584 N N . LYS A 1 73 ? 0.757 -15.192 -8.433 1.00 41.44 73 LYS A N 1
ATOM 585 C CA . LYS A 1 73 ? 0.860 -15.501 -7.026 1.00 41.44 73 LYS A CA 1
ATOM 586 C C . LYS A 1 73 ? 1.463 -14.228 -6.450 1.00 41.44 73 LYS A C 1
ATOM 588 O O . LYS A 1 73 ? 2.544 -13.820 -6.862 1.00 41.44 73 LYS A O 1
ATOM 593 N N . LEU A 1 74 ? 0.725 -13.560 -5.572 1.00 43.81 74 LEU A N 1
ATOM 594 C CA . LEU A 1 74 ? 1.273 -12.540 -4.694 1.00 43.81 74 LEU A CA 1
ATOM 595 C C . LEU A 1 74 ? 2.227 -13.279 -3.743 1.00 43.81 74 LEU A C 1
ATOM 597 O O . LEU A 1 74 ? 1.911 -13.496 -2.579 1.00 43.81 74 LEU A O 1
ATOM 601 N N . THR A 1 75 ? 3.325 -13.811 -4.277 1.00 43.41 75 THR A N 1
ATOM 602 C CA . THR A 1 75 ? 4.377 -14.458 -3.513 1.00 43.41 75 THR A CA 1
ATOM 603 C C . THR A 1 75 ? 5.167 -13.335 -2.874 1.00 43.41 75 THR A C 1
ATOM 605 O O . THR A 1 75 ? 5.712 -12.510 -3.611 1.00 43.41 75 THR A O 1
ATOM 608 N N . PRO A 1 76 ? 5.222 -13.273 -1.535 1.00 39.47 76 PRO A N 1
ATOM 609 C CA . PRO A 1 76 ? 6.167 -12.400 -0.867 1.00 39.47 76 PRO A CA 1
ATOM 610 C C . PRO A 1 76 ? 7.559 -12.711 -1.415 1.00 39.47 76 PRO A C 1
ATOM 612 O O . PRO A 1 76 ? 7.936 -13.883 -1.504 1.00 39.47 76 PRO A O 1
ATOM 615 N N . VAL A 1 77 ? 8.312 -11.682 -1.792 1.00 42.72 77 VAL A N 1
ATOM 616 C CA . VAL A 1 77 ? 9.742 -11.844 -2.054 1.00 42.72 77 VAL A CA 1
ATOM 617 C C . VAL A 1 77 ? 10.384 -12.204 -0.712 1.00 42.72 77 VAL A C 1
ATOM 619 O O . VAL A 1 77 ? 10.534 -11.347 0.156 1.00 42.72 77 VAL A O 1
ATOM 622 N N . MET A 1 78 ? 10.675 -13.490 -0.501 1.00 36.44 78 MET A N 1
ATOM 623 C CA . MET A 1 78 ? 11.539 -13.920 0.596 1.00 36.44 78 MET A CA 1
ATOM 624 C C . MET A 1 78 ? 12.962 -13.526 0.206 1.00 36.44 78 MET A C 1
ATOM 626 O O . MET A 1 78 ? 13.496 -14.064 -0.764 1.00 36.44 78 MET A O 1
ATOM 630 N N . PHE A 1 79 ? 13.518 -12.542 0.908 1.00 40.09 79 PHE A N 1
ATOM 631 C CA . PHE A 1 79 ? 14.960 -12.317 0.932 1.00 40.09 79 PHE A CA 1
ATOM 632 C C . PHE A 1 79 ? 15.612 -13.317 1.883 1.00 40.09 79 PHE A C 1
ATOM 634 O O . PHE A 1 79 ? 14.994 -13.594 2.939 1.00 40.09 79 PHE A O 1
#

Radius of gyration: 15.61 Å; chains: 1; bounding box: 31×29×39 Å

Foldseek 3Di:
DEEEEAEAADPDCPDPSVVVLVVVVVPDDPVVYDYYYDYPVQFDQDDDPPPCQPPDDDDDPDPPSANPVDGRPSDGPDD

pLDDT: mean 77.71, std 22.42, range [36.44, 97.38]